Protein AF-A0A8J5K1A0-F1 (afdb_monomer_lite)

Organism: Homarus americanus (NCBI:txid6706)

Secondary structure (DSSP, 8-state):
---PPPPEEEEEE-TTSSEEEEEESSSHHHHHHHHHHTHHHH-TT---SS---EEEE---SSS---STTSSSEESSTT-SEEEE-SS-THHHHHHHHHHHH-TT--HHHHHHHHHHT--S-EEEEEEESSSTT--EEEEEBS--------SSPPS-S-----PPPPPS--------

InterPro domains:
  IPR017932 Glutamine amidotransferase type 2 domain [PS51278] (1-176)
  IPR029055 Nucleophile aminohydrolases, N-terminal [G3DSA:3.60.20.10] (7-86)
  IPR029055 Nucleophile aminohydrolases, N-terminal [G3DSA:3.60.20.10] (87-174)
  IPR029055 Nucleophile aminohydrolases, N-terminal [SSF56235] (8-149)

Radius of gyration: 18.99 Å; chains: 1; bounding box: 49×35×69 Å

Foldseek 3Di:
DPQFAWKKKKWKAAPVAAIDIQIDGHDVVRSVVVVVVCCVRRPPVDDDPFMDMDMDTARDPDDDDDRQPYDQAALDPRRQKTKDKHDDSVLRVQLVVQCVVPVPDDPQVSVVVSVVPDDDWMWMWMDGSVDGRDIDIDTDNDDDDDDDDDPDDDPDPDDDDDDDDDDDDPPPPPDD

Sequence (176 aa):
VYCPLPPSGIGIDSTTEGVTLVKQTGKVKCLRDKIEAQKDTLDFDRELNIHIGIAHTRWATHGVPSDINSHPQRSDELNEFVVVHNDTEIIAKLIKHLHTLHPSYSFRELVEQVIQQLEGAFALAFKSKHFPGELVTTRRGSPLLVGIKTKEKLSSDHIPILYSKDSPEKVELQGS

Structure (mmCIF, N/CA/C/O backbone):
data_AF-A0A8J5K1A0-F1
#
_entry.id   AF-A0A8J5K1A0-F1
#
loop_
_atom_site.group_PDB
_atom_site.id
_atom_site.type_symbol
_atom_site.label_atom_id
_atom_site.label_alt_id
_atom_site.label_comp_id
_atom_site.label_asym_id
_atom_site.label_entity_id
_atom_site.label_seq_id
_atom_site.pdbx_PDB_ins_code
_atom_site.Cartn_x
_atom_site.Cartn_y
_atom_site.Cartn_z
_atom_site.occupancy
_atom_site.B_iso_or_equiv
_atom_site.auth_seq_id
_atom_site.auth_comp_id
_atom_site.auth_asym_id
_atom_site.auth_atom_id
_atom_site.pdbx_PDB_model_num
ATOM 1 N N . VAL A 1 1 ? 26.569 -8.664 15.196 1.00 41.97 1 VAL A N 1
ATOM 2 C CA . VAL A 1 1 ? 25.551 -8.248 14.205 1.00 41.97 1 VAL A CA 1
ATOM 3 C C . VAL A 1 1 ? 24.595 -7.302 14.907 1.00 41.97 1 VAL A C 1
ATOM 5 O O . VAL A 1 1 ? 23.799 -7.752 15.719 1.00 41.97 1 VAL A O 1
ATOM 8 N N . TYR A 1 2 ? 24.757 -5.992 14.718 1.00 37.44 2 TYR A N 1
ATOM 9 C CA . TYR A 1 2 ? 23.802 -5.014 15.241 1.00 37.44 2 TYR A CA 1
ATOM 10 C C . TYR A 1 2 ? 22.499 -5.259 14.473 1.00 37.44 2 TYR A C 1
ATOM 12 O O . TYR A 1 2 ? 22.485 -5.097 13.258 1.00 37.44 2 TYR A O 1
ATOM 20 N N . CYS A 1 3 ? 21.461 -5.768 15.138 1.00 42.56 3 CYS A N 1
ATOM 21 C CA . CYS A 1 3 ? 20.140 -5.947 14.540 1.00 42.56 3 CYS A CA 1
ATOM 22 C C . CYS A 1 3 ? 19.296 -4.738 14.957 1.00 42.56 3 CYS A C 1
ATOM 24 O O . CYS A 1 3 ? 18.629 -4.799 15.994 1.00 42.56 3 CYS A O 1
ATOM 26 N N . PRO A 1 4 ? 19.368 -3.607 14.235 1.00 56.47 4 PRO A N 1
ATOM 27 C CA . PRO A 1 4 ? 18.451 -2.506 14.479 1.00 56.47 4 PRO A CA 1
ATOM 28 C C . PRO A 1 4 ? 17.015 -3.037 14.377 1.00 56.47 4 PRO A C 1
ATOM 30 O O . PRO A 1 4 ? 16.692 -3.834 13.496 1.00 56.47 4 PRO A O 1
ATOM 33 N N . LEU A 1 5 ? 16.179 -2.671 15.347 1.00 65.12 5 LEU A N 1
ATOM 34 C CA . LEU A 1 5 ? 14.811 -3.176 15.453 1.00 65.12 5 LEU A CA 1
ATOM 35 C C . LEU A 1 5 ? 14.034 -2.900 14.148 1.00 65.12 5 LEU A C 1
ATOM 37 O O . LEU A 1 5 ? 14.156 -1.799 13.604 1.00 65.12 5 LEU A O 1
ATOM 41 N N . PRO A 1 6 ? 13.241 -3.868 13.648 1.00 73.00 6 PRO A N 1
ATOM 42 C CA . PRO A 1 6 ? 12.606 -3.773 12.338 1.00 73.00 6 PRO A CA 1
ATOM 43 C C . PRO A 1 6 ? 11.607 -2.612 12.313 1.00 73.00 6 PRO A C 1
ATOM 45 O O . PRO A 1 6 ? 10.692 -2.610 13.135 1.00 73.00 6 PRO A O 1
ATOM 48 N N . PRO A 1 7 ? 11.751 -1.629 11.408 1.00 84.19 7 PRO A N 1
ATOM 49 C CA . PRO A 1 7 ? 10.794 -0.542 11.315 1.00 84.19 7 PRO A CA 1
ATOM 50 C C . PRO A 1 7 ? 9.398 -1.032 10.928 1.00 84.19 7 PRO A C 1
ATOM 52 O O . PRO A 1 7 ? 9.244 -2.022 10.208 1.00 84.19 7 PRO A O 1
ATOM 55 N N . SER A 1 8 ? 8.373 -0.298 11.349 1.00 89.31 8 SER A N 1
ATOM 56 C CA . SER A 1 8 ? 6.987 -0.577 10.981 1.00 89.31 8 SER A CA 1
ATOM 57 C C . SER A 1 8 ? 6.235 0.698 10.627 1.00 89.31 8 SER A C 1
ATOM 59 O O . SER A 1 8 ? 6.594 1.790 11.069 1.00 89.31 8 SER A O 1
ATOM 61 N N . GLY A 1 9 ? 5.188 0.568 9.823 1.00 91.31 9 GLY A N 1
ATOM 62 C CA . GLY A 1 9 ? 4.342 1.699 9.483 1.00 91.31 9 GLY A CA 1
ATOM 63 C C . GLY A 1 9 ? 2.992 1.294 8.925 1.00 91.31 9 GLY A C 1
ATOM 64 O O . GLY A 1 9 ? 2.783 0.149 8.515 1.00 91.31 9 GLY A O 1
ATOM 65 N N . ILE A 1 10 ? 2.086 2.266 8.923 1.00 93.06 10 ILE A N 1
ATOM 66 C CA . ILE A 1 10 ? 0.731 2.173 8.390 1.00 93.06 10 ILE A CA 1
ATOM 67 C C . ILE A 1 10 ? 0.442 3.337 7.444 1.00 93.06 10 ILE A C 1
ATOM 69 O O . ILE A 1 10 ? 1.024 4.416 7.569 1.00 93.06 10 ILE A O 1
ATOM 73 N N . GLY A 1 11 ? -0.476 3.107 6.512 1.00 92.25 11 GLY A N 1
ATOM 74 C CA . GLY A 1 11 ? -1.076 4.116 5.656 1.00 92.25 11 GLY A CA 1
ATOM 75 C C . GLY A 1 11 ? -2.590 3.971 5.654 1.00 92.25 11 GLY A C 1
ATOM 76 O O . GLY A 1 11 ? -3.107 2.909 5.304 1.00 92.25 11 GLY A O 1
ATOM 77 N N . ILE A 1 12 ? -3.286 5.032 6.049 1.00 91.44 12 ILE A N 1
ATOM 78 C CA . ILE A 1 12 ? -4.744 5.074 6.218 1.00 91.44 12 ILE A CA 1
ATOM 79 C C . ILE A 1 12 ? -5.334 6.293 5.503 1.00 91.44 12 ILE A C 1
ATOM 81 O O . ILE A 1 12 ? -4.591 7.152 5.038 1.00 91.44 12 ILE A O 1
ATOM 85 N N . ASP A 1 13 ? -6.652 6.335 5.321 1.00 89.19 13 ASP A N 1
ATOM 86 C CA . ASP A 1 13 ? -7.324 7.503 4.748 1.00 89.19 13 ASP A CA 1
ATOM 87 C C . ASP A 1 13 ? -7.313 8.640 5.769 1.00 89.19 13 ASP A C 1
ATOM 89 O O . ASP A 1 13 ? -7.486 8.406 6.965 1.00 89.19 13 ASP A O 1
ATOM 93 N N . SER A 1 14 ? -7.055 9.857 5.295 1.00 81.00 14 SER A N 1
ATOM 94 C CA . SER A 1 14 ? -6.993 11.054 6.132 1.00 81.00 14 SER A CA 1
ATOM 95 C C . SER A 1 14 ? -8.385 11.624 6.440 1.00 81.00 14 SER A C 1
ATOM 97 O O . SER A 1 14 ? -9.381 11.330 5.770 1.00 81.00 14 SER A O 1
ATOM 99 N N . THR A 1 15 ? -8.443 12.498 7.445 1.00 69.44 15 THR A N 1
ATOM 100 C CA . THR A 1 15 ? -9.617 13.304 7.809 1.00 69.44 15 THR A CA 1
ATOM 101 C C . THR A 1 15 ? -9.965 14.334 6.735 1.00 69.44 15 THR A C 1
ATOM 103 O O . THR A 1 15 ? -11.136 14.509 6.414 1.00 69.44 15 THR A O 1
ATOM 106 N N . THR A 1 16 ? -8.954 14.948 6.116 1.00 66.31 16 THR A N 1
ATOM 107 C CA . THR A 1 16 ? -9.088 16.089 5.190 1.00 66.31 16 THR A CA 1
ATOM 108 C C . THR A 1 16 ? -8.856 15.725 3.719 1.00 66.31 16 THR A C 1
ATOM 110 O O . THR A 1 16 ? -8.339 16.544 2.967 1.00 66.31 16 THR A O 1
ATOM 113 N N . GLU A 1 17 ? -9.209 14.498 3.323 1.00 70.75 17 GLU A N 1
ATOM 114 C CA . GLU A 1 17 ? -8.866 13.872 2.033 1.00 70.75 17 GLU A CA 1
ATOM 115 C C . GLU A 1 17 ? -7.377 13.491 1.894 1.00 70.75 17 GLU A C 1
ATOM 117 O O . GLU A 1 17 ? -6.471 14.136 2.422 1.00 70.75 17 GLU A O 1
ATOM 122 N N . GLY A 1 18 ? -7.110 12.388 1.188 1.00 84.00 18 GLY A N 1
ATOM 123 C CA . GLY A 1 18 ? -5.759 11.862 0.974 1.00 84.00 18 GLY A CA 1
ATOM 124 C C . GLY A 1 18 ? -5.356 10.734 1.925 1.00 84.00 18 GLY A C 1
ATOM 125 O O . GLY A 1 18 ? -6.192 10.097 2.564 1.00 84.00 18 GLY A O 1
ATOM 126 N N . VAL A 1 19 ? -4.051 10.455 1.982 1.00 91.00 19 VAL A N 1
ATOM 127 C CA . VAL A 1 19 ? -3.486 9.322 2.730 1.00 91.00 19 VAL A CA 1
ATOM 128 C C . VAL A 1 19 ? -2.581 9.828 3.848 1.00 91.00 19 VAL A C 1
ATOM 130 O O . VAL A 1 19 ? -1.644 10.586 3.595 1.00 91.00 19 VAL A O 1
ATOM 133 N N . THR A 1 20 ? -2.817 9.360 5.071 1.00 91.62 20 THR A N 1
ATOM 134 C CA . THR A 1 20 ? -1.976 9.633 6.242 1.00 91.62 20 THR A CA 1
ATOM 135 C C . THR A 1 20 ? -1.040 8.460 6.492 1.00 91.62 20 THR A C 1
ATOM 137 O O . THR A 1 20 ? -1.478 7.310 6.544 1.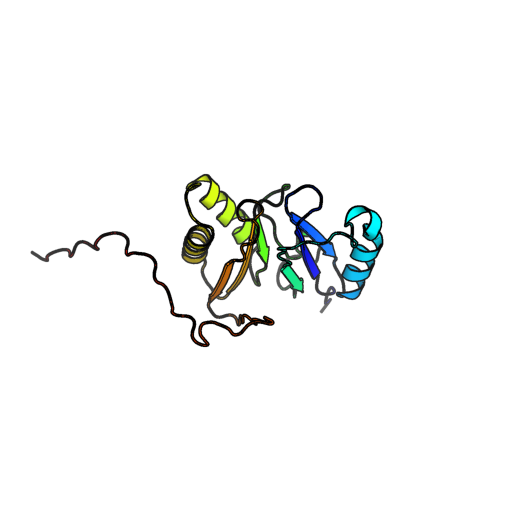00 91.62 20 THR A O 1
ATOM 140 N N . LEU A 1 21 ? 0.255 8.746 6.653 1.00 91.69 21 LEU A N 1
ATOM 141 C CA . LEU A 1 21 ? 1.282 7.749 6.952 1.00 91.69 21 LEU A CA 1
ATOM 142 C C . LEU A 1 21 ? 1.808 7.934 8.369 1.00 91.69 21 LEU A C 1
ATOM 144 O O . LEU A 1 21 ? 2.300 9.007 8.714 1.00 91.69 21 LEU A O 1
ATOM 148 N N . VAL A 1 22 ? 1.797 6.859 9.153 1.00 92.31 22 VAL A N 1
ATOM 149 C CA . VAL A 1 22 ? 2.455 6.818 10.462 1.00 92.31 22 VAL A CA 1
ATOM 150 C C . VAL A 1 22 ? 3.495 5.715 10.425 1.00 92.31 22 VAL A C 1
ATOM 152 O O . VAL A 1 22 ? 3.178 4.554 10.181 1.00 92.31 22 VAL A O 1
ATOM 155 N N . LYS A 1 23 ? 4.757 6.084 10.633 1.00 91.62 23 LYS A N 1
ATOM 156 C CA . LYS A 1 23 ? 5.909 5.179 10.556 1.00 91.62 23 LYS A CA 1
ATOM 157 C C . LYS A 1 23 ? 6.750 5.336 11.809 1.00 91.62 23 LYS A C 1
ATOM 159 O O . LYS A 1 23 ? 6.836 6.444 12.338 1.00 91.62 23 LYS A O 1
ATOM 164 N N . GLN A 1 24 ? 7.332 4.248 12.293 1.00 89.31 24 GLN A N 1
ATOM 165 C CA . GLN A 1 24 ? 8.172 4.257 13.481 1.00 89.31 24 GLN A CA 1
ATOM 166 C C . GLN A 1 24 ? 9.217 3.145 13.417 1.00 89.31 24 GLN A C 1
ATOM 168 O O . GLN A 1 24 ? 8.907 1.964 13.225 1.00 89.31 24 GLN A O 1
ATOM 173 N N . THR A 1 25 ? 10.465 3.530 13.646 1.00 87.62 25 THR A N 1
ATOM 174 C CA . THR A 1 25 ? 11.573 2.603 13.866 1.00 87.62 25 THR A CA 1
ATOM 175 C C . THR A 1 25 ? 11.441 1.956 15.243 1.00 87.62 25 THR A C 1
ATOM 177 O O . THR A 1 25 ? 11.180 2.634 16.237 1.00 87.62 25 THR A O 1
ATOM 180 N N . GLY A 1 26 ? 11.629 0.639 15.326 1.00 84.69 26 GLY A N 1
ATOM 181 C CA . GLY A 1 26 ? 11.403 -0.108 16.561 1.00 84.69 26 GLY A CA 1
ATOM 182 C C . GLY A 1 26 ? 10.311 -1.160 16.423 1.00 84.69 26 GLY A C 1
ATOM 183 O O . GLY A 1 26 ? 9.678 -1.305 15.384 1.00 84.69 26 GLY A O 1
ATOM 184 N N . LYS A 1 27 ? 10.074 -1.908 17.503 1.00 86.12 27 LYS A N 1
ATOM 185 C CA . LYS A 1 27 ? 9.005 -2.916 17.539 1.00 86.12 27 LYS A CA 1
ATOM 186 C C . LYS A 1 27 ? 7.646 -2.261 17.261 1.00 86.12 27 LYS A C 1
ATOM 188 O O . LYS A 1 27 ? 7.440 -1.102 17.603 1.00 86.12 27 LYS A O 1
ATOM 193 N N . VAL A 1 28 ? 6.679 -3.046 16.783 1.00 88.31 28 VAL A N 1
ATOM 194 C CA . VAL A 1 28 ? 5.291 -2.599 16.522 1.00 88.31 28 VAL A CA 1
ATOM 195 C C . VAL A 1 28 ? 4.653 -1.884 17.726 1.00 88.31 28 VAL A C 1
ATOM 197 O O . VAL A 1 28 ? 3.829 -0.994 17.548 1.00 88.31 28 VAL A O 1
ATOM 200 N N . LYS A 1 29 ? 5.072 -2.207 18.959 1.00 89.75 29 LYS A N 1
ATOM 201 C CA . LYS A 1 29 ? 4.659 -1.468 20.162 1.00 89.75 29 LYS A CA 1
ATOM 202 C C . LYS A 1 29 ? 4.974 0.033 20.064 1.00 89.75 29 LYS A C 1
ATOM 204 O O . LYS A 1 29 ? 4.104 0.841 20.334 1.00 89.75 29 LYS A O 1
ATOM 209 N N . CYS A 1 30 ? 6.168 0.402 19.605 1.00 88.50 30 CYS A N 1
ATOM 210 C CA . CYS A 1 30 ? 6.554 1.802 19.442 1.00 88.50 30 CYS A CA 1
ATOM 211 C C . CYS A 1 30 ? 5.665 2.520 18.416 1.00 88.50 30 CYS A C 1
ATOM 213 O O . CYS A 1 30 ? 5.341 3.690 18.596 1.00 88.50 30 CYS A O 1
ATOM 215 N N . LEU A 1 31 ? 5.264 1.823 17.345 1.00 90.38 31 LEU A N 1
ATOM 216 C CA . LEU A 1 31 ? 4.322 2.365 16.367 1.00 90.38 31 LEU A CA 1
ATOM 217 C C . LEU A 1 31 ? 2.945 2.603 16.997 1.00 90.38 31 LEU A C 1
ATOM 219 O O . LEU A 1 31 ? 2.360 3.656 16.774 1.00 90.38 31 LEU A O 1
ATOM 223 N N . ARG A 1 32 ? 2.456 1.665 17.817 1.00 91.44 32 ARG A N 1
ATOM 224 C CA . ARG A 1 32 ? 1.207 1.838 18.572 1.00 91.44 32 ARG A CA 1
ATOM 225 C C . ARG A 1 32 ? 1.269 3.061 19.480 1.00 91.44 32 ARG A C 1
ATOM 227 O O . ARG A 1 32 ? 0.390 3.905 19.386 1.00 91.44 32 ARG A O 1
ATOM 234 N N . ASP A 1 33 ? 2.314 3.176 20.293 1.00 91.94 33 ASP A N 1
ATOM 235 C CA . ASP A 1 33 ? 2.464 4.288 21.235 1.00 91.94 33 ASP A CA 1
ATOM 236 C C . ASP A 1 33 ? 2.474 5.643 20.486 1.00 91.94 33 ASP A C 1
ATOM 238 O O . ASP A 1 33 ? 1.862 6.612 20.931 1.00 91.94 33 ASP A O 1
ATOM 242 N N . LYS A 1 34 ? 3.091 5.702 19.293 1.00 90.56 34 LYS A N 1
ATOM 243 C CA . LYS A 1 34 ? 3.082 6.891 18.418 1.00 90.56 34 LYS A CA 1
ATOM 244 C C . LYS A 1 34 ? 1.699 7.209 17.848 1.00 90.56 34 LYS A C 1
ATOM 246 O O . LYS A 1 34 ? 1.330 8.376 17.787 1.00 90.56 34 LYS A O 1
ATOM 251 N N . ILE A 1 35 ? 0.950 6.190 17.428 1.00 91.31 35 ILE A N 1
ATOM 252 C CA . ILE A 1 35 ? -0.430 6.340 16.946 1.00 91.31 35 ILE A CA 1
ATOM 253 C C . ILE A 1 35 ? -1.325 6.858 18.080 1.00 91.31 35 ILE A C 1
ATOM 255 O O . ILE A 1 35 ? -2.113 7.777 17.875 1.00 91.31 35 ILE A O 1
ATOM 259 N N . GLU A 1 36 ? -1.167 6.321 19.291 1.00 89.69 36 GLU A N 1
ATOM 260 C CA . GLU A 1 36 ? -1.917 6.767 20.466 1.00 89.69 36 GLU A CA 1
ATOM 261 C C . GLU A 1 36 ? -1.569 8.203 20.875 1.00 89.69 36 GLU A C 1
ATOM 263 O O . GLU A 1 36 ? -2.455 8.956 21.269 1.00 89.69 36 GLU A O 1
ATOM 268 N N . ALA A 1 37 ? -0.308 8.610 20.727 1.00 88.50 37 ALA A N 1
ATOM 269 C CA . ALA A 1 37 ? 0.117 9.990 20.953 1.00 88.50 37 ALA A CA 1
ATOM 270 C C . ALA A 1 37 ? -0.432 10.984 19.909 1.00 88.50 37 ALA A C 1
ATOM 272 O O . ALA A 1 37 ? -0.387 12.188 20.137 1.00 88.50 37 ALA A O 1
ATOM 273 N N . GLN A 1 38 ? -0.944 10.501 18.772 1.00 86.06 38 GLN A N 1
ATOM 274 C CA . GLN A 1 38 ? -1.535 11.311 17.697 1.00 86.06 38 GLN A CA 1
ATOM 275 C C . GLN A 1 38 ? -3.071 11.224 17.665 1.00 86.06 38 GLN A C 1
ATOM 277 O O . GLN A 1 38 ? -3.685 11.579 16.658 1.00 86.06 38 GLN A O 1
ATOM 282 N N . LYS A 1 39 ? -3.703 10.768 18.758 1.00 80.94 39 LYS A N 1
ATOM 283 C CA . LYS A 1 39 ? -5.167 10.629 18.877 1.00 80.94 39 LYS A CA 1
ATOM 284 C C . LYS A 1 39 ? -5.941 11.879 18.503 1.00 80.94 39 LYS A C 1
ATOM 286 O O . LYS A 1 39 ? -6.896 11.774 17.742 1.00 80.94 39 LYS A O 1
ATOM 291 N N . ASP A 1 40 ? -5.460 13.036 18.935 1.00 78.69 40 ASP A N 1
ATOM 292 C CA . ASP A 1 40 ? -6.123 14.312 18.667 1.00 78.69 40 ASP A CA 1
ATOM 293 C C . ASP A 1 40 ? -6.101 14.695 17.177 1.00 78.69 40 ASP A C 1
ATOM 295 O O . ASP A 1 40 ? -6.905 15.503 16.727 1.00 78.69 40 ASP A O 1
ATOM 299 N N . THR A 1 41 ? -5.177 14.131 16.391 1.00 79.38 41 THR A N 1
ATOM 300 C CA . THR A 1 41 ? -5.031 14.424 14.954 1.00 79.38 41 THR A CA 1
ATOM 301 C C . THR A 1 41 ? -5.687 13.370 14.061 1.00 79.38 41 THR A C 1
ATOM 303 O O . THR A 1 41 ? -6.124 13.689 12.958 1.00 79.38 41 THR A O 1
ATOM 306 N N . LEU A 1 42 ? -5.730 12.109 14.504 1.00 77.50 42 LEU A N 1
ATOM 307 C CA . LEU A 1 42 ? -6.169 10.974 13.683 1.00 77.50 42 LEU A CA 1
ATOM 308 C C . LEU A 1 42 ? -7.673 10.672 13.758 1.00 77.50 42 LEU A C 1
ATOM 310 O O . LEU A 1 42 ? -8.110 9.811 13.004 1.00 77.50 42 LEU A O 1
ATOM 314 N N . ASP A 1 43 ? -8.428 11.370 14.615 1.00 80.44 43 ASP A N 1
ATOM 315 C CA . ASP A 1 43 ? -9.885 11.234 14.800 1.00 80.44 43 ASP A CA 1
ATOM 316 C C . ASP A 1 43 ? -10.377 9.774 14.756 1.00 80.44 43 ASP A C 1
ATOM 318 O O . ASP A 1 43 ? -10.889 9.270 13.753 1.00 80.44 43 ASP A O 1
ATOM 322 N N . PHE A 1 44 ? -10.185 9.074 15.874 1.00 83.00 44 PHE A N 1
ATOM 323 C CA . PHE A 1 44 ? -10.541 7.661 16.017 1.00 83.00 44 PHE A CA 1
ATOM 324 C C . PHE A 1 44 ? -12.048 7.397 16.106 1.00 83.00 44 PHE A C 1
ATOM 326 O O . PHE A 1 44 ? -12.453 6.240 15.988 1.00 83.00 44 PHE A O 1
ATOM 333 N N . ASP A 1 45 ? -12.859 8.435 16.315 1.00 84.12 45 ASP A N 1
ATOM 334 C CA . ASP A 1 45 ? -14.309 8.313 16.476 1.00 84.12 45 ASP A CA 1
ATOM 335 C C . ASP A 1 45 ? -15.047 8.404 15.130 1.00 84.12 45 ASP A C 1
ATOM 337 O O . ASP A 1 45 ? -16.253 8.160 15.045 1.00 84.12 45 ASP A O 1
ATOM 341 N N . ARG A 1 46 ? -14.324 8.721 14.051 1.00 81.56 46 ARG A N 1
ATOM 342 C CA . ARG A 1 46 ? -14.884 8.816 12.708 1.00 81.56 46 ARG A CA 1
ATOM 343 C C . ARG A 1 46 ? -15.298 7.452 12.161 1.00 81.56 46 ARG A C 1
ATOM 345 O O . ARG A 1 46 ? -14.489 6.535 12.015 1.00 81.56 46 ARG A O 1
ATOM 352 N N . GLU A 1 47 ? -16.539 7.371 11.695 1.00 83.88 47 GLU A N 1
ATOM 353 C CA . GLU A 1 47 ? -17.024 6.226 10.928 1.00 83.88 47 GLU A CA 1
ATOM 354 C C . GLU A 1 47 ? -16.698 6.381 9.435 1.00 83.88 47 GLU A C 1
ATOM 356 O O . GLU A 1 47 ? -17.071 7.358 8.779 1.00 83.88 47 GLU A O 1
ATOM 361 N N . LEU A 1 48 ? -15.988 5.394 8.882 1.00 83.50 48 LEU A N 1
ATOM 362 C CA . LEU A 1 48 ? -15.680 5.296 7.458 1.00 83.50 48 LEU A CA 1
ATOM 363 C C . LEU A 1 48 ? -16.426 4.105 6.857 1.00 83.50 48 LEU A C 1
ATOM 365 O O . LEU A 1 48 ? -16.139 2.956 7.186 1.00 83.50 48 LEU A O 1
ATOM 369 N N . ASN A 1 49 ? -17.347 4.376 5.931 1.00 85.25 49 ASN A N 1
ATOM 370 C CA . ASN A 1 49 ? -18.095 3.323 5.235 1.00 85.25 49 ASN A CA 1
ATOM 371 C C . ASN A 1 49 ? -17.200 2.485 4.309 1.00 85.25 49 ASN A C 1
ATOM 373 O O . ASN A 1 49 ? -17.408 1.284 4.157 1.00 85.25 49 ASN A O 1
ATOM 377 N N . ILE A 1 50 ? -16.207 3.124 3.685 1.00 88.38 50 ILE A N 1
ATOM 378 C CA . ILE A 1 50 ? -15.210 2.492 2.817 1.00 88.38 50 ILE A CA 1
ATOM 379 C C . ILE A 1 50 ? -13.849 3.037 3.236 1.00 88.38 50 ILE A C 1
ATOM 381 O O . ILE A 1 50 ? -13.643 4.249 3.258 1.00 88.38 50 ILE A O 1
ATOM 385 N N . HIS A 1 51 ? -12.932 2.141 3.590 1.00 91.44 51 HIS A N 1
ATOM 386 C CA . HIS A 1 51 ? -11.595 2.491 4.049 1.00 91.44 51 HIS A CA 1
ATOM 387 C C . HIS A 1 51 ? -10.595 1.422 3.624 1.00 91.44 51 HIS A C 1
ATOM 389 O O . HIS A 1 51 ? -10.875 0.225 3.716 1.00 91.44 51 HIS A O 1
ATOM 395 N N . ILE A 1 52 ? -9.404 1.856 3.214 1.00 93.06 52 ILE A N 1
ATOM 396 C CA . ILE A 1 52 ? -8.284 0.952 2.952 1.00 93.06 52 ILE A CA 1
ATOM 397 C C . ILE A 1 52 ? -7.134 1.285 3.891 1.00 93.06 52 ILE A C 1
ATOM 399 O O . ILE A 1 52 ? -6.532 2.353 3.804 1.00 93.06 52 ILE A O 1
ATOM 403 N N . GLY A 1 53 ? -6.773 0.337 4.748 1.00 93.56 53 GLY A N 1
ATOM 404 C CA . GLY A 1 53 ? -5.554 0.395 5.546 1.00 93.56 53 GLY A CA 1
ATOM 405 C C . GLY A 1 53 ? -4.476 -0.500 4.945 1.00 93.56 53 GLY A C 1
ATOM 406 O O . GLY A 1 53 ? -4.731 -1.668 4.658 1.00 93.56 53 GLY A O 1
ATOM 407 N N . ILE A 1 54 ? -3.261 0.020 4.792 1.00 94.44 54 ILE A N 1
ATOM 408 C CA . ILE A 1 54 ? -2.074 -0.783 4.466 1.00 94.44 54 ILE A CA 1
ATOM 409 C C . ILE A 1 54 ? -1.061 -0.682 5.600 1.00 94.44 54 ILE A C 1
ATOM 411 O O . ILE A 1 54 ? -0.863 0.385 6.171 1.00 94.44 54 ILE A O 1
ATOM 415 N N . ALA A 1 55 ? -0.415 -1.792 5.938 1.00 93.88 55 ALA A N 1
ATOM 416 C CA . ALA A 1 55 ? 0.553 -1.867 7.025 1.00 93.88 55 ALA A CA 1
ATOM 417 C C . ALA A 1 55 ? 1.739 -2.736 6.619 1.00 93.88 55 ALA A C 1
ATOM 419 O O . ALA A 1 55 ? 1.593 -3.664 5.823 1.00 93.88 55 ALA A O 1
ATOM 420 N N . HIS A 1 56 ? 2.915 -2.453 7.175 1.00 92.06 56 HIS A N 1
ATOM 421 C CA . HIS A 1 56 ? 4.100 -3.254 6.903 1.00 92.06 56 HIS A CA 1
ATOM 422 C C . HIS A 1 56 ? 5.096 -3.238 8.058 1.00 92.06 56 HIS A C 1
ATOM 424 O O . HIS A 1 56 ? 5.344 -2.204 8.679 1.00 92.06 56 HIS A O 1
ATOM 430 N N . THR A 1 57 ? 5.726 -4.386 8.289 1.00 88.44 57 THR A N 1
ATOM 431 C CA . THR A 1 57 ? 6.910 -4.543 9.138 1.00 88.44 57 THR A CA 1
ATOM 432 C C . THR A 1 57 ? 8.093 -4.887 8.247 1.00 88.44 57 THR A C 1
ATOM 434 O O . THR A 1 57 ? 8.056 -5.889 7.536 1.00 88.44 57 THR A O 1
ATOM 437 N N . ARG A 1 58 ? 9.144 -4.069 8.263 1.00 81.69 58 ARG A N 1
ATOM 4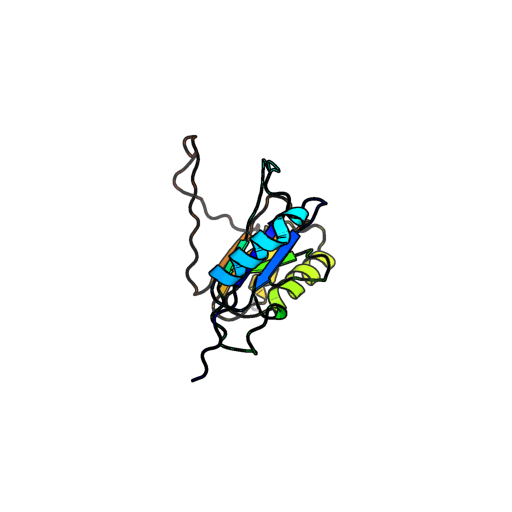38 C CA . ARG A 1 58 ? 10.300 -4.232 7.379 1.00 81.69 58 ARG A CA 1
ATOM 439 C C . ARG A 1 58 ? 11.442 -4.928 8.109 1.00 81.69 58 ARG A C 1
ATOM 441 O O . ARG A 1 58 ? 11.895 -4.449 9.143 1.00 81.69 58 ARG A O 1
ATOM 448 N N . TRP A 1 59 ? 11.982 -5.991 7.519 1.00 77.38 59 TRP A N 1
ATOM 449 C CA . TRP A 1 59 ? 13.308 -6.488 7.882 1.00 77.38 59 TRP A CA 1
ATOM 450 C C . TRP A 1 59 ? 14.353 -5.740 7.051 1.00 77.38 59 TRP A C 1
ATOM 452 O O . TRP A 1 59 ? 14.440 -5.927 5.839 1.00 77.38 59 TRP A O 1
ATOM 462 N N . ALA A 1 60 ? 15.115 -4.838 7.667 1.00 65.19 60 ALA A N 1
ATOM 463 C CA . ALA A 1 60 ? 16.056 -4.001 6.930 1.00 65.19 60 ALA A CA 1
ATOM 464 C C . ALA A 1 60 ? 17.303 -4.799 6.514 1.00 65.19 60 ALA A C 1
ATOM 466 O O . ALA A 1 60 ? 18.146 -5.120 7.347 1.00 65.19 60 ALA A O 1
ATOM 467 N N . THR A 1 61 ? 17.415 -5.115 5.222 1.00 64.75 61 THR A N 1
ATOM 468 C CA . THR A 1 61 ? 18.618 -5.717 4.614 1.00 64.75 61 THR A CA 1
ATOM 469 C C . THR A 1 61 ? 19.511 -4.677 3.932 1.00 64.75 61 THR A C 1
ATOM 471 O O . THR A 1 61 ? 20.718 -4.875 3.852 1.00 64.75 61 THR A O 1
ATOM 474 N N . HIS A 1 62 ? 18.934 -3.549 3.497 1.00 64.56 62 HIS A N 1
ATOM 475 C CA . HIS A 1 62 ? 19.634 -2.442 2.841 1.00 64.56 62 HIS A CA 1
ATOM 476 C C . HIS A 1 62 ? 19.155 -1.085 3.379 1.00 64.56 62 HIS A C 1
ATOM 478 O O . HIS A 1 62 ? 17.947 -0.833 3.483 1.00 64.56 62 HIS A O 1
ATOM 484 N N . GLY A 1 63 ? 20.117 -0.204 3.673 1.00 65.88 63 GLY A N 1
ATOM 485 C CA . GLY A 1 63 ? 19.895 1.116 4.267 1.00 65.88 63 GLY A CA 1
ATOM 486 C C . GLY A 1 63 ? 19.775 1.087 5.795 1.00 65.88 63 GLY A C 1
ATOM 487 O O . GLY A 1 63 ? 19.396 0.081 6.394 1.00 65.88 63 GLY A O 1
ATOM 488 N N . VAL A 1 64 ? 20.103 2.209 6.438 1.00 76.12 64 VAL A N 1
ATOM 489 C CA . VAL A 1 64 ? 19.949 2.369 7.893 1.00 76.12 64 VAL A CA 1
ATOM 490 C C . VAL A 1 64 ? 18.458 2.371 8.239 1.00 76.12 64 VAL A C 1
ATOM 492 O O . VAL A 1 64 ? 17.702 3.107 7.600 1.00 76.12 64 VAL A O 1
ATOM 495 N N . PRO A 1 65 ? 17.996 1.593 9.231 1.00 76.00 65 PRO A N 1
ATOM 496 C CA . PRO A 1 65 ? 16.612 1.677 9.679 1.00 76.00 65 PRO A CA 1
ATOM 497 C C . PRO A 1 65 ? 16.266 3.075 10.150 1.00 76.00 65 PRO A C 1
ATOM 499 O O . PRO A 1 65 ? 16.921 3.639 11.023 1.00 76.00 65 PRO A O 1
ATOM 502 N N . SER A 1 66 ? 15.239 3.627 9.529 1.00 78.00 66 SER A N 1
ATOM 503 C CA . SER A 1 66 ? 14.728 4.953 9.814 1.00 78.00 66 SER A CA 1
ATOM 504 C C . SER A 1 66 ? 13.256 5.007 9.441 1.00 78.00 66 SER A C 1
ATOM 506 O O . SER A 1 66 ? 12.767 4.206 8.633 1.00 78.00 66 SER A O 1
ATOM 508 N N . ASP A 1 67 ? 12.550 5.992 9.983 1.00 78.56 67 ASP A N 1
ATOM 509 C CA . ASP A 1 67 ? 11.147 6.235 9.657 1.00 78.56 67 ASP A CA 1
ATOM 510 C C . ASP A 1 67 ? 10.981 6.535 8.157 1.00 78.56 67 ASP A C 1
ATOM 512 O O . ASP A 1 67 ? 10.017 6.092 7.537 1.00 78.56 67 ASP A O 1
ATOM 516 N N . ILE A 1 68 ? 11.962 7.205 7.541 1.00 79.06 68 ILE A N 1
ATOM 517 C CA . ILE A 1 68 ? 12.003 7.469 6.094 1.00 79.06 68 ILE A CA 1
ATOM 518 C C . ILE A 1 68 ? 12.044 6.148 5.322 1.00 79.06 68 ILE A C 1
ATOM 520 O O . ILE A 1 68 ? 11.184 5.908 4.481 1.00 79.06 68 ILE A O 1
ATOM 524 N N . ASN A 1 69 ? 12.959 5.257 5.702 1.00 77.62 69 ASN A N 1
ATOM 525 C CA . ASN A 1 69 ? 13.181 3.961 5.064 1.00 77.62 69 ASN A CA 1
ATOM 526 C C . ASN A 1 69 ? 12.113 2.910 5.421 1.00 77.62 69 ASN A C 1
ATOM 528 O O . ASN A 1 69 ? 12.170 1.770 4.954 1.00 77.62 69 ASN A O 1
ATOM 532 N N . SER A 1 70 ? 11.158 3.253 6.281 1.00 82.38 70 SER A N 1
ATOM 533 C CA . SER A 1 70 ? 10.033 2.396 6.637 1.00 82.38 70 SER A CA 1
ATOM 534 C C . SER A 1 70 ? 8.961 2.429 5.548 1.00 82.38 70 SER A C 1
ATOM 536 O O . SER A 1 70 ? 8.695 3.476 4.957 1.00 82.38 70 SER A O 1
ATOM 538 N N . HIS A 1 71 ? 8.295 1.296 5.336 1.00 85.12 71 HIS A N 1
ATOM 539 C CA . HIS A 1 71 ? 7.066 1.238 4.542 1.00 85.12 71 HIS A CA 1
ATOM 540 C C . HIS A 1 71 ? 5.874 1.733 5.376 1.00 85.12 71 HIS A C 1
ATOM 542 O O . HIS A 1 71 ? 5.924 1.634 6.604 1.00 85.12 71 HIS A O 1
ATOM 548 N N . PRO A 1 72 ? 4.790 2.206 4.742 1.00 92.00 72 PRO A N 1
ATOM 549 C CA . PRO A 1 72 ? 4.612 2.362 3.295 1.00 92.00 72 PRO A CA 1
ATOM 550 C C . PRO A 1 72 ? 5.497 3.453 2.662 1.00 92.00 72 PRO A C 1
ATOM 552 O O . PRO A 1 72 ? 5.797 4.467 3.296 1.00 92.00 72 PRO A O 1
ATOM 555 N N . GLN A 1 73 ? 5.932 3.226 1.420 1.00 91.94 73 GLN A N 1
ATOM 556 C CA . GLN A 1 73 ? 6.700 4.197 0.634 1.00 91.94 73 GLN A CA 1
ATOM 557 C C . GLN A 1 73 ? 5.766 5.073 -0.197 1.00 91.94 73 GLN A C 1
ATOM 559 O O . GLN A 1 73 ? 4.748 4.589 -0.686 1.00 91.94 73 GLN A O 1
ATOM 564 N N . ARG A 1 74 ? 6.108 6.355 -0.348 1.00 93.75 74 ARG A N 1
ATOM 565 C CA . ARG A 1 74 ? 5.249 7.375 -0.975 1.00 93.75 74 ARG A CA 1
ATOM 566 C C . ARG A 1 74 ? 5.833 7.911 -2.278 1.00 93.75 74 ARG A C 1
ATOM 568 O O . ARG A 1 74 ? 7.046 8.076 -2.404 1.00 93.75 74 ARG A O 1
ATOM 575 N N . SER A 1 75 ? 4.965 8.247 -3.227 1.00 93.19 75 SER A N 1
ATOM 576 C CA . SER A 1 75 ? 5.354 8.873 -4.495 1.00 93.19 75 SER A CA 1
ATOM 577 C C . SER A 1 75 ? 5.849 10.310 -4.336 1.00 93.19 75 SER A C 1
ATOM 579 O O . SER A 1 75 ? 6.723 10.752 -5.075 1.00 93.19 75 SER A O 1
ATOM 581 N N . ASP A 1 76 ? 5.322 11.057 -3.372 1.00 92.25 76 ASP A N 1
ATOM 582 C CA . ASP A 1 76 ? 5.564 12.489 -3.164 1.00 92.25 76 ASP A CA 1
ATOM 583 C C . ASP A 1 76 ? 5.146 12.903 -1.747 1.00 92.25 76 ASP A C 1
ATOM 585 O O . ASP A 1 76 ? 4.710 12.076 -0.949 1.00 92.25 76 ASP A O 1
ATOM 589 N N . GLU A 1 77 ? 5.297 14.185 -1.426 1.00 90.44 77 GLU A N 1
ATOM 590 C CA . GLU A 1 77 ? 4.940 14.753 -0.123 1.00 90.44 77 GLU A CA 1
ATOM 591 C C . GLU A 1 77 ? 3.430 14.754 0.153 1.00 90.44 77 GLU A C 1
ATOM 593 O O . GLU A 1 77 ? 3.033 14.752 1.316 1.00 90.44 77 GLU A O 1
ATOM 598 N N . LEU A 1 78 ? 2.606 14.690 -0.897 1.00 90.19 78 LEU A N 1
ATOM 599 C CA . LEU A 1 78 ? 1.143 14.681 -0.839 1.00 90.19 78 LEU A CA 1
ATOM 600 C C . LEU A 1 78 ? 0.553 13.263 -0.796 1.00 90.19 78 LEU A C 1
ATOM 602 O O . LEU A 1 78 ? -0.670 13.114 -0.881 1.00 90.19 78 LEU A O 1
ATOM 606 N N . ASN A 1 79 ? 1.405 12.237 -0.699 1.00 93.00 79 ASN A N 1
ATOM 607 C CA . ASN A 1 79 ? 1.042 10.824 -0.647 1.00 93.00 79 ASN A CA 1
ATOM 608 C C . ASN A 1 79 ? 0.062 10.412 -1.763 1.00 93.00 79 ASN A C 1
ATOM 610 O O . ASN A 1 79 ? -0.893 9.679 -1.507 1.00 93.00 79 ASN A O 1
ATOM 614 N N . GLU A 1 80 ? 0.270 10.892 -2.998 1.00 93.69 80 GLU A N 1
ATOM 615 C CA . GLU A 1 80 ? -0.633 10.567 -4.114 1.00 93.69 80 GLU A CA 1
ATOM 616 C C . GLU A 1 80 ? -0.733 9.061 -4.361 1.00 93.69 80 GLU A C 1
ATOM 618 O O . GLU A 1 80 ? -1.833 8.532 -4.527 1.00 93.69 80 GLU A O 1
ATOM 623 N N . PHE A 1 81 ? 0.405 8.370 -4.332 1.00 95.00 81 PHE A N 1
ATOM 624 C CA . PHE A 1 81 ? 0.498 6.919 -4.362 1.00 95.00 81 PHE A CA 1
ATOM 625 C C . PHE A 1 81 ? 1.349 6.431 -3.200 1.00 95.00 81 PHE A C 1
ATOM 627 O O . PHE A 1 81 ? 2.398 6.996 -2.873 1.00 95.00 81 PHE A O 1
ATOM 634 N N . VAL A 1 82 ? 0.898 5.343 -2.594 1.00 94.88 82 VAL A N 1
ATOM 635 C CA . VAL A 1 82 ? 1.532 4.712 -1.450 1.00 94.88 82 VAL A CA 1
ATOM 636 C C . VAL A 1 82 ? 1.636 3.214 -1.705 1.00 94.88 82 VAL A C 1
ATOM 638 O O . VAL A 1 82 ? 0.664 2.572 -2.099 1.00 94.88 82 VAL A O 1
ATOM 641 N N . VAL A 1 83 ? 2.823 2.655 -1.472 1.00 93.88 83 VAL A N 1
ATOM 642 C CA . VAL A 1 83 ? 3.138 1.263 -1.795 1.00 93.88 83 VAL A CA 1
ATOM 643 C C . VAL A 1 83 ? 3.785 0.557 -0.612 1.00 93.88 83 VAL A C 1
ATOM 645 O O . VAL A 1 83 ? 4.732 1.054 0.007 1.00 93.88 83 VAL A O 1
ATOM 648 N N . VAL A 1 84 ? 3.297 -0.643 -0.317 1.00 91.81 84 VAL A N 1
ATOM 649 C CA . VAL A 1 84 ? 3.989 -1.619 0.526 1.00 91.81 84 VAL A CA 1
ATOM 650 C C . VAL A 1 84 ? 4.686 -2.625 -0.378 1.00 91.81 84 VAL A C 1
ATOM 652 O O . VAL A 1 84 ? 4.072 -3.143 -1.308 1.00 91.81 84 VAL A O 1
ATOM 655 N N . HIS A 1 85 ? 5.963 -2.890 -0.106 1.00 86.56 85 HIS A N 1
ATOM 656 C CA . HIS A 1 85 ? 6.770 -3.840 -0.861 1.00 86.56 85 HIS A CA 1
ATOM 657 C C . HIS A 1 85 ? 7.865 -4.461 0.010 1.00 86.56 85 HIS A C 1
ATOM 659 O O . HIS A 1 85 ? 8.220 -3.931 1.063 1.00 86.56 85 HIS A O 1
ATOM 665 N N . ASN A 1 86 ? 8.455 -5.548 -0.483 1.00 78.12 86 ASN A N 1
ATOM 666 C CA . ASN A 1 86 ? 9.600 -6.225 0.124 1.00 78.12 86 ASN A CA 1
ATOM 667 C C . ASN A 1 86 ? 10.977 -5.712 -0.362 1.00 78.12 86 ASN A C 1
ATOM 669 O O . ASN A 1 86 ? 11.944 -5.943 0.353 1.00 78.12 86 ASN A O 1
ATOM 673 N N . ASP A 1 87 ? 11.072 -4.986 -1.495 1.00 67.88 87 ASP A N 1
ATOM 674 C CA . ASP A 1 87 ? 12.371 -4.591 -2.099 1.00 67.88 87 ASP A CA 1
ATOM 675 C C . ASP A 1 87 ? 12.675 -3.078 -2.197 1.00 67.88 87 ASP A C 1
ATOM 677 O O . ASP A 1 87 ? 13.397 -2.551 -1.349 1.00 67.88 87 ASP A O 1
ATOM 681 N N . THR A 1 88 ? 12.157 -2.355 -3.209 1.00 69.94 88 THR A N 1
ATOM 682 C CA . THR A 1 88 ? 12.666 -1.014 -3.597 1.00 69.94 88 THR A CA 1
ATOM 683 C C . THR A 1 88 ? 11.649 0.143 -3.614 1.00 69.94 88 THR 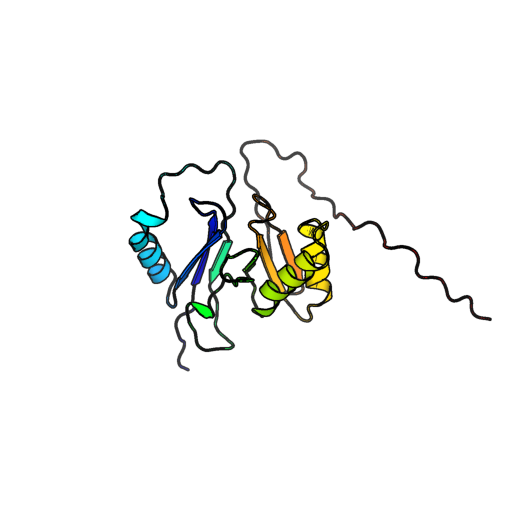A C 1
ATOM 685 O O . THR A 1 88 ? 10.565 0.038 -4.186 1.00 69.94 88 THR A O 1
ATOM 688 N N . GLU A 1 89 ? 12.049 1.291 -3.045 1.00 75.19 89 GLU A N 1
ATOM 689 C CA . GLU A 1 89 ? 11.263 2.540 -2.958 1.00 75.19 89 GLU A CA 1
ATOM 690 C C . GLU A 1 89 ? 10.886 3.121 -4.333 1.00 75.19 89 GLU A C 1
ATOM 692 O O . GLU A 1 89 ? 9.881 3.824 -4.465 1.00 75.19 89 GLU A O 1
ATOM 697 N N . ILE A 1 90 ? 11.654 2.780 -5.374 1.00 86.75 90 ILE A N 1
ATOM 698 C CA . ILE A 1 90 ? 11.482 3.281 -6.746 1.00 86.75 90 ILE A CA 1
ATOM 699 C C . ILE A 1 90 ? 10.061 3.018 -7.272 1.00 86.75 90 ILE A C 1
ATOM 701 O O . ILE A 1 90 ? 9.530 3.823 -8.036 1.00 86.75 90 ILE A O 1
ATOM 705 N N . ILE A 1 91 ? 9.404 1.951 -6.805 1.00 91.56 91 ILE A N 1
ATOM 706 C CA . ILE A 1 91 ? 8.058 1.548 -7.235 1.00 91.56 91 ILE A CA 1
ATOM 707 C C . ILE A 1 91 ? 7.030 2.673 -7.023 1.00 91.56 91 ILE A C 1
ATOM 709 O O . ILE A 1 91 ? 6.201 2.924 -7.899 1.00 91.56 91 ILE A O 1
ATOM 713 N N . ALA A 1 92 ? 7.100 3.395 -5.898 1.00 92.25 92 ALA A N 1
ATOM 714 C CA . ALA A 1 92 ? 6.158 4.477 -5.605 1.00 92.25 92 ALA A CA 1
ATOM 715 C C . ALA A 1 92 ? 6.364 5.693 -6.528 1.00 92.25 92 ALA A C 1
ATOM 717 O O . ALA A 1 92 ? 5.408 6.376 -6.892 1.00 92.25 92 ALA A O 1
ATOM 718 N N . LYS A 1 93 ? 7.606 5.959 -6.947 1.00 93.50 93 LYS A N 1
ATOM 719 C CA . LYS A 1 93 ? 7.921 7.027 -7.908 1.00 93.50 93 LYS A CA 1
ATOM 720 C C . LYS A 1 93 ? 7.501 6.640 -9.324 1.00 93.50 93 LYS A C 1
ATOM 722 O O . LYS A 1 93 ? 6.937 7.466 -10.038 1.00 93.50 93 LYS A O 1
ATOM 727 N N . LEU A 1 94 ? 7.722 5.381 -9.696 1.00 94.69 94 LEU A N 1
ATOM 728 C CA . LEU A 1 94 ? 7.390 4.856 -11.015 1.00 94.69 94 LEU A CA 1
ATOM 729 C C . LEU A 1 94 ? 5.883 4.907 -11.296 1.00 94.69 94 LEU A C 1
ATOM 731 O O . LEU A 1 94 ? 5.482 5.400 -12.348 1.00 94.69 94 LEU A O 1
ATOM 735 N N . ILE A 1 95 ? 5.038 4.473 -10.353 1.00 95.88 95 ILE A N 1
ATOM 736 C CA . ILE A 1 95 ? 3.582 4.506 -10.568 1.00 95.88 95 ILE A CA 1
ATOM 737 C C . ILE A 1 95 ? 3.058 5.933 -10.769 1.00 95.88 95 ILE A C 1
ATOM 739 O O . ILE A 1 95 ? 2.231 6.167 -11.648 1.00 95.88 95 ILE A O 1
ATOM 743 N N . LYS A 1 96 ? 3.593 6.912 -10.027 1.00 95.75 96 LYS A N 1
ATOM 744 C CA . LYS A 1 96 ? 3.241 8.324 -10.224 1.00 95.75 96 LYS A CA 1
ATOM 745 C C .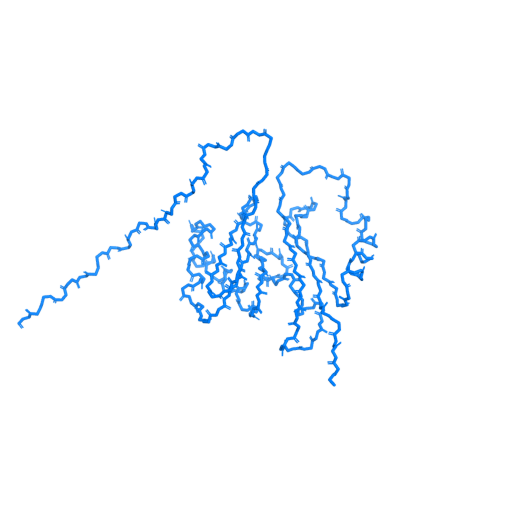 LYS A 1 96 ? 3.671 8.832 -11.597 1.00 95.75 96 LYS A C 1
ATOM 747 O O . LYS A 1 96 ? 2.913 9.551 -12.248 1.00 95.75 96 LYS A O 1
ATOM 752 N N . HIS A 1 97 ? 4.882 8.479 -12.024 1.00 95.94 97 HIS A N 1
ATOM 753 C CA . HIS A 1 97 ? 5.381 8.854 -13.341 1.00 95.94 97 HIS A CA 1
ATOM 754 C C . HIS A 1 97 ? 4.460 8.322 -14.450 1.00 95.94 97 HIS A C 1
ATOM 756 O O . HIS A 1 97 ? 4.030 9.095 -15.303 1.00 95.94 97 HIS A O 1
ATOM 762 N N . LEU A 1 98 ? 4.066 7.048 -14.374 1.00 95.62 98 LEU A N 1
ATOM 763 C CA . LEU A 1 98 ? 3.136 6.432 -15.326 1.00 95.62 98 LEU A CA 1
ATOM 764 C C . LEU A 1 98 ? 1.744 7.073 -15.294 1.00 95.62 98 LEU A C 1
ATOM 766 O O . LEU A 1 98 ? 1.177 7.324 -16.352 1.00 95.62 98 LEU A O 1
ATOM 770 N N . HIS A 1 99 ? 1.225 7.414 -14.112 1.00 96.44 99 HIS A N 1
ATOM 771 C CA . HIS A 1 99 ? -0.048 8.131 -13.984 1.00 96.44 99 HIS A CA 1
ATOM 772 C C . HIS A 1 99 ? -0.004 9.525 -14.625 1.00 96.44 99 HIS A C 1
ATOM 774 O O . HIS A 1 99 ? -0.976 9.962 -15.230 1.00 96.44 99 HIS A O 1
ATOM 780 N N . THR A 1 100 ? 1.136 10.216 -14.541 1.00 95.94 100 THR A N 1
ATOM 781 C CA . THR A 1 100 ? 1.314 11.530 -15.181 1.00 95.94 100 THR A CA 1
ATOM 782 C C . THR A 1 100 ? 1.357 11.414 -16.707 1.00 95.94 100 THR A C 1
ATOM 784 O O . THR A 1 100 ? 0.827 12.278 -17.399 1.00 95.94 100 THR A O 1
ATOM 787 N N . LEU A 1 101 ? 1.971 10.352 -17.239 1.00 95.81 101 LEU 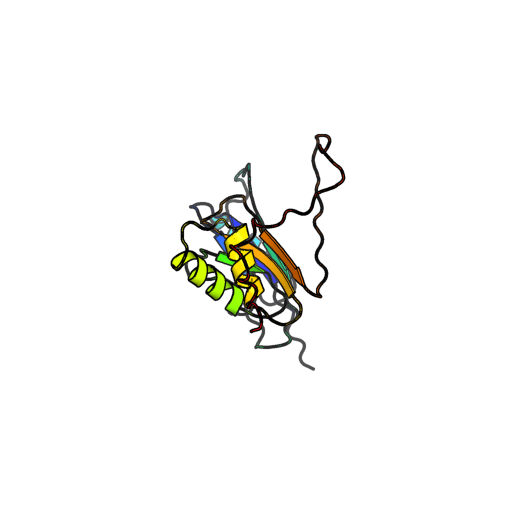A N 1
ATOM 788 C CA . LEU A 1 101 ? 2.024 10.093 -18.682 1.00 95.81 101 LEU A CA 1
ATOM 789 C C . LEU A 1 101 ? 0.681 9.604 -19.244 1.00 95.81 101 LEU A C 1
ATOM 791 O O . LEU A 1 101 ? 0.331 9.933 -20.376 1.00 95.81 101 LEU A O 1
ATOM 795 N N . HIS A 1 102 ? -0.067 8.832 -18.455 1.00 94.94 102 HIS A N 1
ATOM 796 C CA . HIS A 1 102 ? -1.312 8.188 -18.865 1.00 94.94 102 HIS A CA 1
ATOM 797 C C . HIS A 1 102 ? -2.422 8.409 -17.822 1.00 94.94 102 HIS A C 1
ATOM 799 O O . HIS A 1 102 ? -2.814 7.470 -17.126 1.00 94.94 102 HIS A O 1
ATOM 805 N N . PRO A 1 103 ? -2.973 9.634 -17.718 1.00 93.44 103 PRO A N 1
ATOM 806 C CA . PRO A 1 103 ? -3.979 9.972 -16.705 1.00 93.44 103 PRO A CA 1
ATOM 807 C C . PRO A 1 103 ? -5.321 9.248 -16.896 1.00 93.44 103 PRO A C 1
ATOM 809 O O . PRO A 1 103 ? -6.158 9.259 -16.002 1.00 93.44 103 PRO A O 1
ATOM 812 N N . SER A 1 104 ? -5.550 8.631 -18.059 1.00 94.06 104 SER A N 1
ATOM 813 C CA . SER A 1 104 ? -6.772 7.883 -18.368 1.00 94.06 104 SER A CA 1
ATOM 814 C C . SER A 1 104 ? -6.722 6.406 -17.970 1.00 94.06 104 SER A C 1
ATOM 816 O O . SER A 1 104 ? -7.721 5.714 -18.144 1.00 94.06 104 SER A O 1
ATOM 818 N N . TYR A 1 105 ? -5.577 5.894 -17.509 1.00 94.88 105 TYR A N 1
ATOM 819 C CA . TYR A 1 105 ? -5.458 4.491 -17.111 1.00 94.88 105 TYR A CA 1
ATOM 820 C C . TYR A 1 105 ? -6.185 4.222 -15.796 1.00 94.88 105 TYR A C 1
ATOM 822 O O . TYR A 1 105 ? -6.101 4.996 -14.841 1.00 94.88 105 TYR A O 1
ATOM 830 N N . SER A 1 106 ? -6.855 3.074 -15.734 1.00 96.12 106 SER A N 1
ATOM 831 C CA . SER A 1 106 ? -7.376 2.532 -14.484 1.00 96.12 106 SER A CA 1
ATOM 832 C C . SER A 1 106 ? -6.239 2.178 -13.523 1.00 96.12 106 SER A C 1
ATOM 834 O O . SER A 1 106 ? -5.089 1.959 -13.924 1.00 96.12 106 SER A O 1
ATOM 836 N N . PHE A 1 107 ? -6.561 2.051 -12.234 1.00 96.50 107 PHE A N 1
ATOM 837 C CA . PHE A 1 107 ? -5.549 1.726 -11.231 1.00 96.50 107 PHE A CA 1
ATOM 838 C C . PHE A 1 107 ? -4.863 0.381 -11.511 1.00 96.50 107 PHE A C 1
ATOM 840 O O . PHE A 1 107 ? -3.647 0.244 -11.362 1.00 96.50 107 PHE A O 1
ATOM 847 N N . ARG A 1 108 ? -5.639 -0.601 -11.986 1.00 95.56 108 ARG A N 1
ATOM 848 C CA . ARG A 1 108 ? -5.135 -1.903 -12.428 1.00 95.56 108 ARG A CA 1
ATOM 849 C C . ARG A 1 108 ? -4.122 -1.754 -13.564 1.00 95.56 108 ARG A C 1
ATOM 851 O O . ARG A 1 108 ? -3.031 -2.304 -13.454 1.00 95.56 108 ARG A O 1
ATOM 858 N N . GLU A 1 109 ? -4.466 -1.024 -14.622 1.00 95.44 109 GLU A N 1
ATOM 859 C CA . GLU A 1 109 ? -3.594 -0.839 -15.791 1.00 95.44 109 GLU A CA 1
ATOM 860 C C . GLU A 1 109 ? -2.286 -0.139 -15.410 1.00 95.44 109 GLU A C 1
ATOM 862 O O . GLU A 1 109 ? -1.215 -0.554 -15.848 1.00 95.44 109 GLU A O 1
ATOM 867 N N . LEU A 1 110 ? -2.336 0.864 -14.524 1.00 96.44 110 LEU A N 1
ATOM 868 C CA . LEU A 1 110 ? -1.125 1.504 -14.000 1.00 96.44 110 LEU A CA 1
ATOM 869 C C . LEU A 1 110 ? -0.210 0.497 -13.304 1.00 96.44 110 LEU A C 1
ATOM 871 O O . LEU A 1 110 ? 0.991 0.471 -13.569 1.00 96.44 110 LEU A O 1
ATOM 875 N N . VAL A 1 111 ? -0.762 -0.351 -12.432 1.00 96.00 111 VAL A N 1
ATOM 876 C CA . VAL A 1 111 ? 0.028 -1.375 -11.737 1.00 96.00 111 VAL A CA 1
ATOM 877 C C . VAL A 1 111 ? 0.553 -2.433 -12.709 1.00 96.00 111 VAL A C 1
ATOM 879 O O . VAL A 1 111 ? 1.691 -2.869 -12.547 1.00 96.00 111 VAL A O 1
ATOM 882 N N . GLU A 1 112 ? -0.211 -2.810 -13.738 1.00 95.44 112 GLU A N 1
ATOM 883 C CA . GLU A 1 112 ? 0.255 -3.699 -14.812 1.00 95.44 112 GLU A CA 1
ATOM 884 C C . GLU A 1 112 ? 1.477 -3.114 -15.538 1.00 95.44 112 GLU A C 1
ATOM 886 O O . GLU A 1 112 ? 2.469 -3.817 -15.731 1.00 95.44 112 GLU A O 1
ATOM 891 N N . GLN A 1 113 ? 1.460 -1.820 -15.866 1.00 95.56 113 GLN A N 1
ATOM 892 C CA . GLN A 1 113 ? 2.606 -1.139 -16.480 1.00 95.56 113 GLN A CA 1
ATOM 893 C C . GLN A 1 113 ? 3.809 -1.037 -15.530 1.00 95.56 113 GLN A C 1
ATOM 895 O O . GLN A 1 113 ? 4.951 -1.194 -15.958 1.00 95.56 113 GLN A O 1
ATOM 900 N N . VAL A 1 114 ? 3.575 -0.831 -14.228 1.00 94.94 114 VAL A N 1
ATOM 901 C CA . VAL A 1 114 ? 4.642 -0.831 -13.213 1.00 94.94 114 VAL A CA 1
ATOM 902 C C . VAL A 1 114 ? 5.344 -2.186 -13.178 1.00 94.94 114 VAL A C 1
ATOM 904 O O . VAL A 1 114 ? 6.565 -2.240 -13.299 1.00 94.94 114 VAL A O 1
ATOM 907 N N . ILE A 1 115 ? 4.600 -3.288 -13.032 1.00 94.44 115 ILE A N 1
ATOM 908 C CA . ILE A 1 115 ? 5.206 -4.619 -12.863 1.00 94.44 115 ILE A CA 1
ATOM 909 C C . ILE A 1 115 ? 5.936 -5.122 -14.110 1.00 94.44 115 ILE A C 1
ATOM 911 O O . ILE A 1 115 ? 6.830 -5.955 -13.970 1.00 94.44 115 ILE A O 1
ATOM 915 N N . GLN A 1 116 ? 5.596 -4.617 -15.300 1.00 93.88 116 GLN A N 1
ATOM 916 C CA . GLN A 1 116 ? 6.322 -4.917 -16.538 1.00 93.88 116 GLN A CA 1
ATOM 917 C C . GLN A 1 116 ? 7.760 -4.382 -16.519 1.00 93.88 116 GLN A C 1
ATOM 919 O O . GLN A 1 116 ? 8.629 -4.967 -17.158 1.00 93.88 116 GLN A O 1
ATOM 924 N N . GLN A 1 117 ? 8.027 -3.317 -15.759 1.00 92.94 117 GLN A N 1
ATOM 925 C CA . GLN A 1 117 ? 9.366 -2.733 -15.619 1.00 92.94 117 GLN A CA 1
ATOM 926 C C . GLN A 1 117 ? 10.161 -3.313 -14.442 1.00 92.94 117 GLN A C 1
ATOM 928 O O . GLN A 1 117 ? 11.337 -2.998 -14.273 1.00 92.94 117 GLN A O 1
ATOM 933 N N . LEU A 1 118 ? 9.529 -4.126 -13.591 1.00 91.75 118 LEU A N 1
ATOM 934 C CA . LEU A 1 118 ? 10.182 -4.699 -12.420 1.00 91.75 118 LEU A CA 1
ATOM 935 C C . LEU A 1 118 ? 10.790 -6.060 -12.752 1.00 91.75 118 LEU A C 1
ATOM 937 O O . LEU A 1 118 ? 10.135 -6.944 -13.308 1.00 91.75 118 LEU A O 1
ATOM 941 N N . GLU A 1 119 ? 12.009 -6.288 -12.274 1.00 90.56 119 GLU A N 1
ATOM 942 C CA . GLU A 1 119 ? 12.708 -7.577 -12.283 1.00 90.56 119 GLU A CA 1
ATOM 943 C C . GLU A 1 119 ? 12.806 -8.155 -10.856 1.00 90.56 119 GLU A C 1
ATOM 945 O O . GLU A 1 119 ? 12.614 -7.446 -9.871 1.00 90.56 119 GLU A O 1
ATOM 950 N N . GLY A 1 120 ? 13.006 -9.471 -10.724 1.00 89.06 120 GLY A N 1
ATOM 951 C CA . GLY A 1 120 ? 13.096 -10.146 -9.418 1.00 89.06 120 GLY A CA 1
ATOM 952 C C . GLY A 1 120 ? 11.761 -10.573 -8.787 1.00 89.06 120 GLY A C 1
ATOM 953 O O . GLY A 1 120 ? 10.753 -10.747 -9.482 1.00 89.06 120 GLY A O 1
ATOM 954 N N . ALA A 1 121 ? 11.767 -10.801 -7.469 1.00 90.44 121 ALA A N 1
ATOM 955 C CA . ALA A 1 121 ? 10.650 -11.373 -6.717 1.00 90.44 121 ALA A CA 1
ATOM 956 C C . ALA A 1 121 ? 10.023 -10.360 -5.748 1.00 90.44 121 ALA A C 1
ATOM 958 O O . ALA A 1 121 ? 10.663 -9.910 -4.807 1.00 90.44 121 ALA A O 1
ATOM 959 N N . PHE A 1 122 ? 8.741 -10.056 -5.927 1.00 91.56 122 PHE A N 1
ATOM 960 C CA . PHE A 1 122 ? 8.041 -9.046 -5.144 1.00 91.56 122 PHE A CA 1
ATOM 961 C C . PHE A 1 122 ? 6.646 -9.481 -4.700 1.00 91.56 122 PHE A C 1
ATOM 963 O O . PHE A 1 122 ? 5.985 -10.295 -5.348 1.00 91.56 122 PHE A O 1
ATOM 970 N N . ALA A 1 123 ? 6.184 -8.893 -3.601 1.00 93.94 123 ALA A N 1
ATOM 971 C CA . ALA A 1 123 ? 4.776 -8.816 -3.228 1.00 93.94 123 ALA A CA 1
ATOM 972 C C . ALA A 1 123 ? 4.458 -7.351 -2.920 1.00 93.94 123 ALA A C 1
ATOM 974 O O . ALA A 1 123 ? 5.120 -6.737 -2.083 1.00 93.94 123 ALA A O 1
ATOM 975 N N . LEU A 1 124 ? 3.490 -6.791 -3.642 1.00 94.75 124 LEU A N 1
ATOM 976 C CA . LEU A 1 124 ? 3.194 -5.364 -3.658 1.00 94.75 124 LEU A CA 1
ATOM 977 C C . LEU A 1 124 ? 1.729 -5.118 -3.310 1.00 94.75 124 LEU A C 1
ATO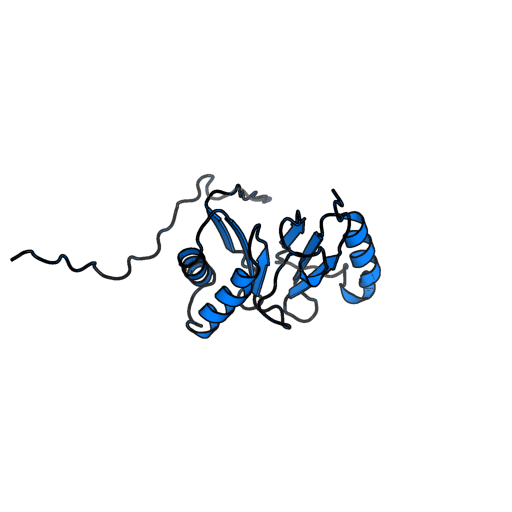M 979 O O . LEU A 1 124 ? 0.851 -5.860 -3.755 1.00 94.75 124 LEU A O 1
ATOM 983 N N . ALA A 1 125 ? 1.474 -4.040 -2.575 1.00 95.88 125 ALA A N 1
ATOM 984 C CA . ALA A 1 125 ? 0.139 -3.500 -2.348 1.00 95.88 125 ALA A CA 1
ATOM 985 C C . ALA A 1 125 ? 0.156 -1.984 -2.557 1.00 95.88 125 ALA A C 1
ATOM 987 O O . ALA A 1 125 ? 0.962 -1.283 -1.942 1.00 95.88 125 ALA A O 1
ATOM 988 N N . PHE A 1 126 ? -0.724 -1.498 -3.428 1.00 96.19 126 PHE A N 1
ATOM 989 C CA . PHE A 1 126 ? -0.815 -0.110 -3.859 1.00 96.19 126 PHE A CA 1
ATOM 990 C C . PHE A 1 126 ? -2.103 0.523 -3.349 1.00 96.19 126 PHE A C 1
ATOM 992 O O . PHE A 1 126 ? -3.185 -0.042 -3.494 1.00 96.19 126 PHE A O 1
ATOM 999 N N . LYS A 1 127 ? -1.972 1.739 -2.826 1.00 95.50 127 LYS A N 1
ATOM 1000 C CA . LYS A 1 127 ? -3.068 2.626 -2.448 1.00 95.50 127 LYS A CA 1
ATOM 1001 C C . LYS A 1 127 ? -2.838 3.998 -3.073 1.00 95.50 127 LYS A C 1
ATOM 1003 O O . LYS A 1 127 ? -1.696 4.447 -3.160 1.00 95.50 127 LYS A O 1
ATOM 1008 N N . SER A 1 128 ? -3.901 4.685 -3.473 1.00 95.12 128 SER A N 1
ATOM 1009 C CA . SER A 1 128 ? -3.807 6.041 -4.010 1.00 95.12 128 SER A CA 1
ATOM 1010 C C . SER A 1 128 ? -4.986 6.896 -3.578 1.00 95.12 128 SER A C 1
ATOM 1012 O O . SER A 1 128 ? -6.085 6.384 -3.387 1.00 95.12 128 SER A O 1
ATOM 1014 N N . LYS A 1 129 ? -4.766 8.208 -3.465 1.00 92.94 129 LYS A N 1
ATOM 1015 C CA . LYS A 1 129 ? -5.864 9.168 -3.287 1.00 92.94 129 LYS A CA 1
ATOM 1016 C C . LYS A 1 129 ? -6.654 9.423 -4.577 1.00 92.94 129 LYS A C 1
ATOM 1018 O O . LYS A 1 129 ? -7.784 9.882 -4.498 1.00 92.94 129 LYS A O 1
ATOM 1023 N N . HIS A 1 130 ? -6.065 9.131 -5.742 1.00 93.44 130 HIS A N 1
ATOM 1024 C CA . HIS A 1 130 ? -6.725 9.268 -7.049 1.00 93.44 130 HIS A CA 1
ATOM 1025 C C . HIS A 1 130 ? -7.724 8.133 -7.315 1.00 93.44 130 HIS A C 1
ATOM 1027 O O . HIS A 1 130 ? -8.654 8.309 -8.092 1.00 93.44 130 HIS A O 1
ATOM 1033 N N . PHE A 1 131 ? -7.556 6.999 -6.625 1.00 94.50 131 PHE A N 1
ATOM 1034 C CA . PHE A 1 131 ? -8.407 5.809 -6.721 1.00 94.50 131 PHE A CA 1
ATOM 1035 C C . PHE A 1 131 ? -8.970 5.448 -5.330 1.00 94.50 131 PHE A C 1
ATOM 1037 O O . PHE A 1 131 ? -8.542 4.465 -4.713 1.00 94.50 131 PHE A O 1
ATOM 1044 N N . PRO A 1 132 ? -9.864 6.284 -4.763 1.00 92.06 132 PRO A N 1
ATOM 1045 C CA . PRO A 1 132 ? -10.373 6.092 -3.409 1.00 92.06 132 PRO A CA 1
ATOM 1046 C C . PRO A 1 132 ? -11.210 4.811 -3.307 1.00 92.06 132 PRO A C 1
ATOM 1048 O O . PRO A 1 132 ? -12.075 4.548 -4.135 1.00 92.06 132 PRO A O 1
ATOM 1051 N N . GLY A 1 133 ? -10.971 4.015 -2.261 1.00 91.62 133 GLY A N 1
ATOM 1052 C CA . GLY A 1 133 ? -11.676 2.744 -2.057 1.00 91.62 133 GLY A CA 1
ATOM 1053 C C . GLY A 1 133 ? -11.163 1.579 -2.912 1.00 91.62 133 GLY A C 1
ATOM 1054 O O . GLY A 1 133 ? -11.686 0.473 -2.788 1.00 91.62 133 GLY A O 1
ATOM 1055 N N . GLU A 1 134 ? -10.104 1.782 -3.701 1.00 94.75 134 GLU A N 1
ATOM 1056 C CA . GLU A 1 134 ? -9.449 0.725 -4.472 1.00 94.75 134 GLU A CA 1
ATOM 1057 C C . GLU A 1 134 ? -8.095 0.309 -3.875 1.00 94.75 134 GLU A C 1
ATOM 1059 O O . GLU A 1 134 ? -7.261 1.136 -3.495 1.00 94.75 134 GLU A O 1
ATOM 1064 N N . LEU A 1 135 ? -7.862 -1.005 -3.813 1.00 95.38 135 LEU A N 1
ATOM 1065 C CA . LEU A 1 135 ? -6.588 -1.612 -3.427 1.00 95.38 135 LEU A CA 1
ATOM 1066 C C . LEU A 1 135 ? -6.146 -2.541 -4.554 1.00 95.38 135 LEU A C 1
ATOM 1068 O O . LEU A 1 135 ? -6.839 -3.511 -4.862 1.00 95.38 135 LEU A O 1
ATOM 1072 N N . VAL A 1 136 ? -4.966 -2.295 -5.121 1.00 96.94 136 VAL A N 1
ATOM 1073 C CA . VAL A 1 136 ? -4.376 -3.200 -6.114 1.00 96.94 136 VAL A CA 1
ATOM 1074 C C . VAL A 1 136 ? -3.178 -3.897 -5.496 1.00 96.94 136 VAL A C 1
ATOM 1076 O O . VAL A 1 136 ? -2.263 -3.258 -4.980 1.00 96.94 136 VAL A O 1
ATOM 1079 N N . THR A 1 137 ? -3.171 -5.227 -5.544 1.00 96.12 137 THR A N 1
ATOM 1080 C CA . THR A 1 137 ? -2.073 -6.041 -5.015 1.00 96.12 137 THR A CA 1
ATOM 1081 C C . THR A 1 137 ? -1.586 -7.026 -6.064 1.00 96.12 137 THR A C 1
ATOM 1083 O O . THR A 1 137 ? -2.387 -7.551 -6.833 1.00 96.12 137 THR A O 1
ATOM 1086 N N . THR A 1 138 ? -0.287 -7.299 -6.092 1.00 95.81 138 THR A N 1
ATOM 1087 C CA . THR A 1 138 ? 0.326 -8.199 -7.077 1.00 95.81 138 THR A CA 1
ATOM 1088 C C . THR A 1 138 ? 1.543 -8.897 -6.491 1.00 95.81 138 THR A C 1
ATOM 1090 O O . THR A 1 138 ? 2.174 -8.400 -5.556 1.00 95.81 138 THR A O 1
ATOM 1093 N N . ARG A 1 139 ? 1.878 -10.070 -7.029 1.00 95.12 139 ARG A N 1
ATOM 1094 C CA . ARG A 1 139 ? 3.045 -10.843 -6.607 1.00 95.12 139 ARG A CA 1
ATOM 1095 C C . ARG A 1 139 ? 3.759 -11.501 -7.779 1.00 95.12 139 ARG A C 1
ATOM 1097 O O . ARG A 1 139 ? 3.132 -11.962 -8.726 1.00 95.12 139 ARG A O 1
ATOM 1104 N N . ARG A 1 140 ? 5.069 -11.670 -7.634 1.00 94.19 140 ARG A N 1
ATOM 1105 C CA . ARG A 1 140 ? 5.910 -12.540 -8.459 1.00 94.19 140 ARG A CA 1
ATOM 1106 C C . ARG A 1 140 ? 6.970 -13.159 -7.560 1.00 94.19 140 ARG A C 1
ATOM 1108 O O . ARG A 1 140 ? 7.708 -12.435 -6.919 1.00 94.19 140 ARG A O 1
ATOM 1115 N N . GLY A 1 141 ? 7.022 -14.483 -7.437 1.00 92.00 141 GLY A N 1
ATOM 1116 C CA . GLY A 1 141 ? 8.024 -15.157 -6.590 1.00 92.00 141 GLY A CA 1
ATOM 1117 C C . GLY A 1 141 ? 7.854 -15.022 -5.061 1.00 92.00 141 GLY A C 1
ATOM 1118 O O . GLY A 1 141 ? 8.306 -15.912 -4.353 1.00 92.00 141 GLY A O 1
ATOM 1119 N N . SER A 1 142 ? 7.132 -14.020 -4.543 1.00 91.88 142 SER A N 1
ATOM 1120 C CA . SER A 1 142 ? 6.887 -13.829 -3.096 1.00 91.88 142 SER A CA 1
ATOM 1121 C C . SER A 1 142 ? 5.441 -14.172 -2.694 1.00 91.88 142 SER A C 1
ATOM 1123 O O . SER A 1 142 ? 4.530 -13.865 -3.461 1.00 91.88 142 SER A O 1
ATOM 1125 N N . PRO A 1 143 ? 5.175 -14.799 -1.529 1.00 93.62 143 PRO A N 1
ATOM 1126 C CA . PRO A 1 143 ? 3.814 -15.110 -1.079 1.00 93.62 143 PRO A CA 1
ATOM 1127 C C . PRO A 1 143 ? 2.923 -13.870 -0.901 1.00 93.62 143 PRO A C 1
ATOM 1129 O O . PRO A 1 143 ? 3.351 -12.867 -0.338 1.00 93.62 143 PRO A O 1
ATOM 1132 N N . LEU A 1 144 ? 1.667 -13.971 -1.338 1.00 93.56 144 LEU A N 1
ATOM 1133 C CA . LEU A 1 144 ? 0.601 -12.985 -1.136 1.00 93.56 144 LEU A CA 1
ATOM 1134 C C . LEU A 1 144 ? -0.741 -13.725 -1.169 1.00 93.56 144 LEU A C 1
ATOM 1136 O O . LEU A 1 144 ? -0.928 -14.598 -2.019 1.00 93.56 144 LEU A O 1
ATOM 1140 N N . LEU A 1 145 ? -1.644 -13.390 -0.250 1.00 94.62 145 LEU A N 1
ATOM 1141 C CA . LEU A 1 145 ? -2.969 -13.995 -0.117 1.00 94.62 145 LEU A CA 1
ATOM 1142 C C . LEU A 1 145 ? -4.010 -12.921 0.203 1.00 94.62 145 LEU A C 1
ATOM 1144 O O . LEU A 1 145 ? -3.688 -11.921 0.845 1.00 94.62 145 LEU A O 1
ATOM 1148 N N . VAL A 1 146 ? -5.249 -13.143 -0.234 1.00 93.88 146 VAL A N 1
ATOM 1149 C CA . VAL A 1 146 ? -6.387 -12.248 0.009 1.00 93.88 146 VAL A CA 1
ATOM 1150 C C . VAL A 1 146 ? -7.452 -13.024 0.776 1.00 93.88 146 VAL A C 1
ATOM 1152 O O . VAL A 1 146 ? -7.924 -14.058 0.311 1.00 93.88 146 VAL A O 1
ATOM 1155 N N . GLY A 1 147 ? -7.811 -12.535 1.963 1.00 93.75 147 GLY A N 1
ATOM 1156 C CA . GLY A 1 147 ? -8.917 -13.063 2.760 1.00 93.75 147 GLY A CA 1
ATOM 1157 C C . GLY A 1 147 ? -10.150 -12.176 2.617 1.00 93.75 147 GLY A C 1
ATOM 1158 O O . GLY A 1 147 ? -10.041 -10.959 2.733 1.00 93.75 147 GLY A O 1
ATOM 1159 N N . ILE A 1 148 ? -11.319 -12.776 2.389 1.00 92.50 148 ILE A N 1
ATOM 1160 C CA . ILE A 1 148 ? -12.592 -12.060 2.225 1.00 92.50 148 ILE A CA 1
ATOM 1161 C C . ILE A 1 148 ? -13.538 -12.479 3.350 1.00 92.50 148 ILE A C 1
ATOM 1163 O O . ILE A 1 148 ? -13.718 -13.668 3.610 1.00 92.50 148 ILE A O 1
ATOM 1167 N N . LYS A 1 149 ? -14.158 -11.500 4.014 1.00 93.31 149 LYS A N 1
ATOM 1168 C CA . LYS A 1 149 ? -15.176 -11.720 5.044 1.00 93.31 149 LYS A CA 1
ATOM 1169 C C . LYS A 1 149 ? -16.374 -10.821 4.767 1.00 93.31 149 LYS A C 1
ATOM 1171 O O . LYS A 1 149 ? -16.232 -9.607 4.713 1.00 93.31 149 LYS A O 1
ATOM 1176 N N . THR A 1 150 ? -17.551 -11.420 4.644 1.00 93.56 150 THR A N 1
ATOM 1177 C CA . THR A 1 150 ? -18.826 -10.719 4.448 1.00 93.56 150 THR A CA 1
ATOM 1178 C C . THR A 1 150 ? -19.928 -11.411 5.257 1.00 93.56 150 THR A C 1
ATOM 1180 O O . THR A 1 150 ? -19.792 -12.582 5.615 1.00 93.56 150 THR A O 1
ATOM 1183 N N . LYS A 1 151 ? -20.988 -10.670 5.605 1.00 93.50 151 LYS A N 1
ATOM 1184 C CA . LYS A 1 151 ? -22.206 -11.234 6.216 1.00 93.50 151 LYS A CA 1
ATOM 1185 C C . LYS A 1 151 ? -23.081 -11.941 5.179 1.00 93.50 151 LYS A C 1
ATOM 1187 O O . LYS A 1 151 ? -23.841 -12.837 5.531 1.00 93.50 151 LYS A O 1
ATOM 1192 N N . GLU A 1 152 ? -22.984 -11.513 3.926 1.00 94.81 152 GLU A N 1
ATOM 1193 C CA . GLU A 1 152 ? -23.774 -12.025 2.813 1.00 94.81 152 GLU A CA 1
ATOM 1194 C C . GLU A 1 152 ? -23.069 -13.199 2.135 1.00 94.81 152 GLU A C 1
ATOM 1196 O O . GLU A 1 152 ? -21.852 -13.364 2.231 1.00 94.81 152 GLU A O 1
ATOM 1201 N N . LYS A 1 153 ? -23.833 -14.036 1.431 1.00 88.62 153 LYS A N 1
ATOM 1202 C CA . LYS A 1 153 ? -23.250 -15.132 0.659 1.00 88.62 153 LYS A CA 1
ATOM 1203 C C . LYS A 1 153 ? -22.506 -14.559 -0.550 1.00 88.62 153 LYS A C 1
ATOM 1205 O O . LYS A 1 153 ? -23.063 -13.758 -1.295 1.00 88.62 153 LYS A O 1
ATOM 1210 N N . LEU A 1 154 ? -21.267 -15.001 -0.759 1.00 89.56 154 LEU A N 1
ATOM 1211 C CA . LEU A 1 154 ? -20.507 -14.659 -1.961 1.00 89.56 154 LEU A CA 1
ATOM 1212 C C . LEU A 1 154 ? -21.197 -15.224 -3.208 1.00 89.56 154 LEU A C 1
ATOM 1214 O O . LEU A 1 154 ? -21.748 -16.327 -3.180 1.00 89.56 154 LEU A O 1
ATOM 1218 N N . SER A 1 155 ? -21.144 -14.468 -4.303 1.00 86.75 155 SER A N 1
ATOM 1219 C CA . SER A 1 155 ? -21.714 -14.870 -5.593 1.00 86.75 155 SER A CA 1
ATOM 1220 C C . SER A 1 155 ? -21.004 -16.083 -6.200 1.00 86.75 155 SER A C 1
ATOM 1222 O O . SER A 1 155 ? -21.636 -16.873 -6.895 1.00 86.75 155 SER A O 1
ATOM 1224 N N . SER A 1 156 ? -19.708 -16.239 -5.922 1.00 86.31 156 SER A N 1
ATOM 1225 C CA . SER A 1 156 ? -18.864 -17.336 -6.391 1.00 86.31 156 SER A CA 1
ATOM 1226 C C . SER A 1 156 ? -17.749 -17.610 -5.379 1.00 86.31 156 SER A C 1
ATOM 1228 O O . SER A 1 156 ? -17.253 -16.688 -4.729 1.00 86.31 156 SER A O 1
ATOM 1230 N N . ASP A 1 157 ? -17.343 -18.871 -5.259 1.00 85.75 157 ASP A N 1
ATOM 1231 C CA . ASP A 1 157 ? -16.132 -19.324 -4.563 1.00 85.75 157 ASP A CA 1
ATOM 1232 C C . ASP A 1 157 ? -14.908 -19.392 -5.499 1.00 85.75 157 ASP A C 1
ATOM 1234 O O . ASP A 1 157 ? -13.779 -19.584 -5.044 1.00 85.75 157 ASP A O 1
ATOM 1238 N N . HIS A 1 158 ? -15.120 -19.170 -6.800 1.00 86.06 158 HIS A N 1
ATOM 1239 C CA . HIS A 1 158 ? -14.085 -19.094 -7.822 1.00 86.06 158 HIS A CA 1
ATOM 1240 C C . HIS A 1 158 ? -14.017 -17.691 -8.440 1.00 86.06 158 HIS A C 1
ATOM 1242 O O . HIS A 1 158 ? -15.003 -17.192 -8.991 1.00 86.06 158 HIS A O 1
ATOM 1248 N N . ILE A 1 159 ? -12.843 -17.059 -8.369 1.00 88.56 159 ILE A N 1
ATOM 1249 C CA . ILE A 1 159 ? -12.575 -15.760 -8.998 1.00 88.56 159 ILE A CA 1
ATOM 1250 C C . ILE A 1 159 ? -11.907 -16.029 -10.356 1.00 88.56 159 ILE A C 1
ATOM 1252 O O . ILE A 1 159 ? -10.770 -16.506 -10.368 1.00 88.56 159 ILE A O 1
ATOM 1256 N N . PRO A 1 160 ? -12.575 -15.755 -11.493 1.00 89.19 160 PRO A N 1
ATOM 1257 C CA . PRO A 1 160 ? -11.984 -15.981 -12.804 1.00 89.19 160 PRO A CA 1
ATOM 1258 C C . PRO A 1 160 ? -10.814 -15.023 -13.050 1.00 89.19 160 PRO A C 1
ATOM 1260 O O . PRO A 1 160 ? -10.849 -13.853 -12.664 1.00 89.19 160 PRO A O 1
ATOM 1263 N N . ILE A 1 161 ? -9.782 -15.515 -13.734 1.00 89.94 161 ILE A N 1
ATOM 1264 C CA . ILE A 1 161 ? -8.656 -14.687 -14.172 1.00 89.94 161 ILE A CA 1
ATOM 1265 C C . ILE A 1 161 ? -9.098 -13.870 -15.387 1.00 89.94 161 ILE A C 1
ATOM 1267 O O . ILE A 1 161 ? -9.615 -14.418 -16.360 1.00 89.94 161 ILE A O 1
ATOM 1271 N N . LEU A 1 162 ? -8.879 -12.557 -15.329 1.00 88.56 162 LEU A N 1
ATOM 1272 C CA . LEU A 1 162 ? -9.200 -11.631 -16.409 1.00 88.56 162 LEU A CA 1
ATOM 1273 C C . LEU A 1 162 ? -7.922 -11.166 -17.100 1.00 88.56 162 LEU A C 1
ATOM 1275 O O . LEU A 1 162 ? -7.036 -10.599 -16.456 1.00 88.56 162 LEU A O 1
ATOM 1279 N N . TYR A 1 163 ? -7.868 -11.323 -18.416 1.00 86.25 163 TYR A N 1
ATOM 1280 C CA . TYR A 1 163 ? -6.783 -10.817 -19.249 1.00 86.25 163 TYR A CA 1
ATOM 1281 C C . TYR A 1 163 ? -7.140 -9.428 -19.777 1.00 86.25 163 TYR A C 1
ATOM 1283 O O . TYR A 1 163 ? -8.309 -9.147 -20.053 1.00 86.25 163 TYR A O 1
ATOM 1291 N N . SER A 1 164 ? -6.143 -8.549 -19.882 1.00 81.62 164 SER A N 1
ATOM 1292 C CA . SER A 1 164 ? -6.324 -7.301 -20.623 1.00 81.62 164 SER A CA 1
ATOM 1293 C C . SER A 1 164 ? -6.584 -7.636 -22.094 1.00 81.62 164 SER A C 1
ATOM 1295 O O . SER A 1 164 ? -6.109 -8.663 -22.581 1.00 81.62 164 SER A O 1
ATOM 1297 N N . LYS A 1 165 ? -7.376 -6.819 -22.794 1.00 74.31 165 LYS A N 1
ATOM 1298 C CA . LYS A 1 165 ? -7.608 -7.023 -24.231 1.00 74.31 165 LYS A CA 1
ATOM 1299 C C . LYS A 1 165 ? -6.262 -6.884 -24.940 1.00 74.31 165 LYS A C 1
ATOM 1301 O O . LYS A 1 165 ? -5.573 -5.890 -24.716 1.00 74.31 165 LYS A O 1
ATOM 1306 N N . ASP A 1 166 ? -5.893 -7.876 -25.748 1.00 52.56 166 ASP A N 1
ATOM 1307 C CA . ASP A 1 166 ? -4.639 -7.876 -26.499 1.00 52.56 166 ASP A CA 1
ATOM 1308 C C . ASP A 1 166 ? -4.431 -6.522 -27.197 1.00 52.56 166 ASP A C 1
ATOM 1310 O O . ASP A 1 166 ? -5.294 -6.033 -27.929 1.00 52.56 166 ASP A O 1
ATOM 1314 N N . SER A 1 167 ? -3.277 -5.899 -26.950 1.00 41.94 167 SER A N 1
ATOM 1315 C CA . SER A 1 167 ? -2.773 -4.839 -27.826 1.00 41.94 167 SER A CA 1
ATOM 1316 C C . SER A 1 167 ? -2.535 -5.453 -29.219 1.00 41.94 167 SER A C 1
ATOM 1318 O O . SER A 1 167 ? -2.135 -6.617 -29.288 1.00 41.94 167 SER A O 1
ATOM 1320 N N . PRO A 1 168 ? -2.816 -4.737 -30.321 1.00 42.34 168 PRO A N 1
ATOM 1321 C CA . PRO A 1 168 ? -3.019 -5.344 -31.635 1.00 42.34 168 PRO A CA 1
ATOM 1322 C C . PRO A 1 168 ? -1.772 -6.077 -32.152 1.00 42.34 168 PRO A C 1
ATOM 1324 O O . PRO A 1 168 ? -0.654 -5.596 -31.998 1.00 42.34 168 PRO A O 1
ATOM 1327 N N . GLU A 1 169 ? -2.026 -7.246 -32.750 1.00 39.00 169 GLU A N 1
ATOM 1328 C CA . GLU A 1 169 ? -1.212 -8.035 -33.685 1.00 39.00 169 GLU A CA 1
ATOM 1329 C C . GLU A 1 169 ? 0.316 -7.842 -33.644 1.00 39.00 169 GLU A C 1
ATOM 1331 O O . GLU A 1 169 ? 0.883 -6.897 -34.195 1.00 39.00 169 GLU A O 1
ATOM 1336 N N . LYS A 1 170 ? 1.022 -8.865 -33.142 1.00 34.88 170 LYS A N 1
ATOM 1337 C CA . LYS A 1 170 ? 2.351 -9.174 -33.678 1.00 34.88 170 LYS A CA 1
ATOM 1338 C C . LYS A 1 170 ? 2.175 -9.486 -35.165 1.00 34.88 170 LYS A C 1
ATOM 1340 O O . LYS A 1 170 ? 1.694 -10.561 -35.502 1.00 34.88 170 LYS A O 1
ATOM 1345 N N . VAL A 1 171 ? 2.560 -8.550 -36.029 1.00 36.16 171 VAL A N 1
ATOM 1346 C CA . VAL A 1 171 ? 2.747 -8.795 -37.462 1.00 36.16 171 VAL A CA 1
ATOM 1347 C C . VAL A 1 171 ? 3.679 -9.999 -37.599 1.00 36.16 171 VAL A C 1
ATOM 1349 O O . VAL A 1 171 ? 4.853 -9.928 -37.229 1.00 36.16 171 VAL A O 1
ATOM 1352 N N . GLU A 1 172 ? 3.145 -11.120 -38.083 1.00 31.95 172 GLU A N 1
ATOM 1353 C CA . GLU A 1 172 ? 3.955 -12.205 -38.622 1.00 31.95 172 GLU A CA 1
ATOM 1354 C C . GLU A 1 172 ? 4.846 -11.607 -39.711 1.00 31.95 172 GLU A C 1
ATOM 1356 O O . GLU A 1 172 ? 4.376 -11.161 -40.759 1.00 31.95 172 GLU A O 1
ATOM 1361 N N . LEU A 1 173 ? 6.152 -11.580 -39.456 1.00 39.47 173 LEU A N 1
ATOM 1362 C CA . LEU A 1 173 ? 7.141 -11.443 -40.511 1.00 39.47 173 LEU A CA 1
ATOM 1363 C C . LEU A 1 173 ? 7.002 -12.685 -41.396 1.00 39.47 173 LEU A C 1
ATOM 1365 O O . LEU A 1 173 ? 7.533 -13.746 -41.071 1.00 39.47 173 LEU A O 1
ATOM 1369 N N . GLN A 1 174 ? 6.252 -12.559 -42.492 1.00 38.38 174 GLN A N 1
ATOM 1370 C CA . GLN A 1 174 ? 6.312 -13.509 -43.594 1.00 38.38 174 GLN A CA 1
ATOM 1371 C C . GLN A 1 174 ? 7.765 -13.563 -44.072 1.00 38.38 174 GLN A C 1
ATOM 1373 O O . GLN A 1 174 ? 8.304 -12.579 -44.582 1.00 38.38 174 GLN A O 1
ATOM 1378 N N . GLY A 1 175 ? 8.404 -14.709 -43.846 1.00 40.72 175 GLY A N 1
ATOM 1379 C CA . GLY A 1 175 ? 9.669 -15.045 -44.474 1.00 40.72 175 GLY A CA 1
ATOM 1380 C C . GLY A 1 175 ? 9.469 -15.122 -45.983 1.00 40.72 175 GLY A C 1
ATOM 1381 O O . GLY A 1 175 ? 8.632 -15.886 -46.462 1.00 40.72 175 GLY A O 1
ATOM 1382 N N . SER A 1 176 ? 10.215 -14.283 -46.691 1.00 39.34 176 SER A N 1
ATOM 1383 C CA . SER A 1 176 ? 10.546 -14.408 -48.112 1.00 39.34 176 SER A CA 1
ATOM 1384 C C . SER A 1 176 ? 11.351 -15.668 -48.400 1.00 39.34 176 SER A C 1
ATOM 1386 O O . SER A 1 176 ? 12.242 -15.960 -47.567 1.00 39.34 176 SER A O 1
#

pLDDT: mean 84.48, std 15.34, range [31.95, 96.94]